Protein AF-A0A356ITE7-F1 (afdb_monomer)

Mean predicted aligned error: 7.3 Å

Radius of gyration: 15.27 Å; Cα contacts (8 Å, |Δi|>4): 133; chains: 1; bounding box: 42×32×43 Å

Structure (mmCIF, N/CA/C/O backbone):
data_AF-A0A356ITE7-F1
#
_entry.id   AF-A0A356ITE7-F1
#
loop_
_atom_site.group_PDB
_atom_site.id
_atom_site.type_symbol
_atom_site.label_atom_id
_atom_site.label_alt_id
_atom_site.label_comp_id
_atom_site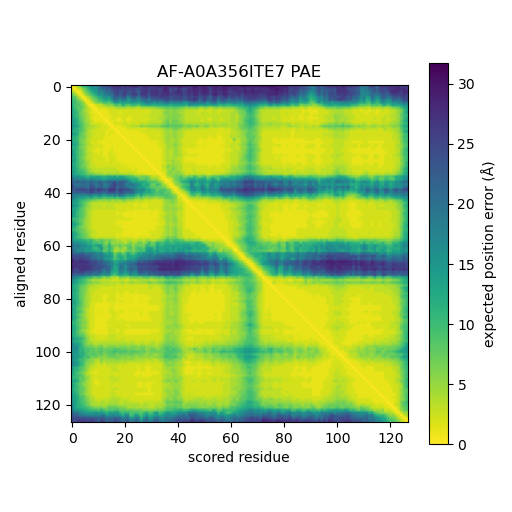.label_asym_id
_atom_site.label_entity_id
_atom_site.label_seq_id
_atom_site.pdbx_PDB_ins_code
_atom_site.Cartn_x
_atom_site.Cartn_y
_atom_site.Cartn_z
_atom_site.occupancy
_atom_site.B_iso_or_equiv
_atom_site.auth_seq_id
_atom_site.auth_comp_id
_atom_site.auth_asym_id
_atom_site.auth_atom_id
_atom_site.pdbx_PDB_model_num
ATOM 1 N N . MET A 1 1 ? -24.611 -12.471 -0.142 1.00 35.53 1 MET A N 1
ATOM 2 C CA . MET A 1 1 ? -23.926 -13.513 -0.938 1.00 35.53 1 MET A CA 1
ATOM 3 C C . MET A 1 1 ? -22.432 -13.234 -0.817 1.00 35.53 1 MET A C 1
ATOM 5 O O . MET A 1 1 ? -22.050 -12.105 -1.076 1.00 35.53 1 MET A O 1
ATOM 9 N N . PHE A 1 2 ? -21.635 -14.157 -0.264 1.00 49.12 2 PHE A N 1
ATOM 10 C CA . PHE A 1 2 ? -20.312 -13.840 0.318 1.00 49.12 2 PHE A CA 1
ATOM 11 C C . PHE A 1 2 ? -19.108 -14.239 -0.554 1.00 49.12 2 PHE A C 1
ATOM 13 O O . PHE A 1 2 ? -17.979 -13.994 -0.153 1.00 49.12 2 PHE A O 1
ATOM 20 N N . PHE A 1 3 ? -19.306 -14.791 -1.756 1.00 57.28 3 PHE A N 1
ATOM 21 C CA . PHE A 1 3 ? -18.210 -15.020 -2.701 1.00 57.28 3 PHE A CA 1
ATOM 22 C C . PHE A 1 3 ? -18.695 -15.027 -4.152 1.00 57.28 3 PHE A C 1
ATOM 24 O O . PHE A 1 3 ? -19.774 -15.554 -4.424 1.00 57.28 3 PHE A O 1
ATOM 31 N N . SER A 1 4 ? -17.794 -14.585 -5.042 1.00 49.22 4 SER A N 1
ATOM 32 C CA . SER A 1 4 ? -17.666 -14.943 -6.472 1.00 49.22 4 SER A CA 1
ATOM 33 C C . SER A 1 4 ? -18.046 -13.864 -7.496 1.00 49.22 4 SER A C 1
ATOM 35 O O . SER A 1 4 ? -18.929 -14.107 -8.299 1.00 49.22 4 SER A O 1
ATOM 37 N N . GLU A 1 5 ? -17.346 -12.720 -7.517 1.00 49.41 5 GLU A N 1
ATOM 38 C CA . GLU A 1 5 ? -17.108 -11.966 -8.774 1.00 49.41 5 GLU A CA 1
ATOM 39 C C . GLU A 1 5 ? -15.947 -10.947 -8.660 1.00 49.41 5 GLU A C 1
ATOM 41 O O . GLU A 1 5 ? -15.154 -10.814 -9.589 1.00 49.41 5 GLU A O 1
ATOM 46 N N . ASP A 1 6 ? -15.708 -10.348 -7.486 1.00 53.78 6 ASP A N 1
ATOM 47 C CA . ASP A 1 6 ? -14.794 -9.188 -7.358 1.00 53.78 6 ASP A CA 1
ATOM 48 C C . ASP A 1 6 ? -13.275 -9.458 -7.318 1.00 53.78 6 ASP A C 1
ATOM 50 O O . ASP A 1 6 ? -12.485 -8.530 -7.159 1.00 53.78 6 ASP A O 1
ATOM 54 N N . ARG A 1 7 ? -12.804 -10.708 -7.441 1.00 63.66 7 ARG A N 1
ATOM 55 C CA . ARG A 1 7 ? -11.365 -11.026 -7.250 1.00 63.66 7 ARG A CA 1
ATOM 56 C C . ARG A 1 7 ? -10.616 -11.465 -8.503 1.00 63.66 7 ARG A C 1
ATOM 58 O O . ARG A 1 7 ? -9.421 -11.736 -8.410 1.00 63.66 7 ARG A O 1
ATOM 65 N N . SER A 1 8 ? -11.260 -11.514 -9.671 1.00 75.06 8 SER A N 1
ATOM 66 C CA . SER A 1 8 ? -10.577 -11.905 -10.920 1.00 75.06 8 SER A CA 1
ATOM 67 C C . SER A 1 8 ? -9.427 -10.956 -11.286 1.00 75.06 8 SER A C 1
ATOM 69 O O . SER A 1 8 ? -8.483 -11.355 -11.960 1.00 75.06 8 SER A O 1
ATOM 71 N N . GLN A 1 9 ? -9.473 -9.721 -10.779 1.00 86.56 9 GLN A N 1
ATOM 72 C CA . GLN A 1 9 ? -8.482 -8.675 -11.019 1.00 86.56 9 GLN A CA 1
ATOM 73 C C . GLN A 1 9 ? -7.517 -8.458 -9.843 1.00 86.56 9 GLN A C 1
ATOM 75 O O . GLN A 1 9 ? -6.774 -7.484 -9.860 1.00 86.56 9 GLN A O 1
ATOM 80 N N . PHE A 1 10 ? -7.482 -9.340 -8.832 1.00 90.31 10 PHE A N 1
ATOM 81 C CA . PHE A 1 10 ? -6.627 -9.154 -7.647 1.00 90.31 10 PHE A CA 1
ATOM 82 C C . PHE A 1 10 ? -5.161 -8.873 -8.021 1.00 90.31 10 PHE A C 1
ATOM 84 O O . PHE A 1 10 ? -4.547 -7.954 -7.496 1.00 90.31 10 PHE A O 1
ATOM 91 N N . PHE A 1 11 ? -4.606 -9.597 -8.996 1.00 93.62 11 PHE A N 1
ATOM 92 C CA . PHE A 1 11 ? -3.212 -9.425 -9.424 1.00 93.62 11 PHE A CA 1
ATOM 93 C C . PHE A 1 11 ? -2.977 -8.271 -10.408 1.00 93.62 11 PHE A C 1
ATOM 95 O O . PHE A 1 11 ? -1.834 -8.033 -10.790 1.00 93.62 11 PHE A O 1
ATOM 102 N N . ARG A 1 12 ? -4.015 -7.522 -10.801 1.00 93.94 12 ARG A N 1
ATOM 103 C CA . ARG A 1 12 ? -3.915 -6.438 -11.791 1.00 93.94 12 ARG A CA 1
ATOM 104 C C . ARG A 1 12 ? -2.874 -5.357 -11.460 1.00 93.94 12 ARG A C 1
ATOM 106 O O . ARG A 1 12 ? -2.199 -4.925 -12.394 1.00 93.94 12 ARG A O 1
ATOM 113 N N . PRO A 1 13 ? -2.639 -4.947 -10.194 1.00 93.12 13 PRO A N 1
ATOM 114 C CA . PRO A 1 13 ? -1.541 -4.027 -9.879 1.00 93.12 13 PRO A CA 1
ATOM 115 C C . PRO A 1 13 ? -0.170 -4.538 -10.354 1.00 93.12 13 PRO A C 1
ATOM 117 O O . PRO A 1 13 ? 0.658 -3.766 -10.835 1.00 93.12 13 PRO A O 1
ATOM 120 N N . LEU A 1 14 ? 0.050 -5.854 -10.299 1.00 92.25 14 LEU A N 1
ATOM 121 C CA . LEU A 1 14 ? 1.333 -6.492 -10.598 1.00 92.25 14 LEU A CA 1
ATOM 122 C C . LEU A 1 14 ? 1.538 -6.817 -12.086 1.00 92.25 14 LEU A C 1
ATOM 124 O O . LEU A 1 14 ? 2.593 -7.324 -12.460 1.00 92.25 14 LEU A O 1
ATOM 128 N N . THR A 1 15 ? 0.570 -6.517 -12.956 1.00 90.44 15 THR A N 1
ATOM 129 C CA . THR A 1 15 ? 0.693 -6.762 -14.406 1.00 90.44 15 THR A CA 1
ATOM 130 C C . THR A 1 15 ? 1.193 -5.544 -15.188 1.00 90.44 15 THR A C 1
ATOM 132 O O . THR A 1 15 ? 1.295 -5.604 -16.411 1.00 90.44 15 THR A O 1
ATOM 135 N N . SER A 1 16 ? 1.464 -4.420 -14.518 1.00 88.00 16 SER A N 1
ATOM 136 C CA . SER A 1 16 ? 1.900 -3.169 -15.154 1.00 88.00 16 SER A CA 1
ATOM 137 C C . SER A 1 16 ? 3.429 -3.025 -15.204 1.00 88.00 16 SER A C 1
ATOM 139 O O . SER A 1 16 ? 4.162 -3.769 -14.554 1.00 88.00 16 SER A O 1
ATOM 141 N N . LYS A 1 17 ? 3.926 -2.003 -15.917 1.00 88.56 17 LYS A N 1
ATOM 142 C CA . LYS A 1 17 ? 5.354 -1.626 -15.890 1.00 88.56 17 LYS A CA 1
ATOM 143 C C . LYS A 1 17 ? 5.859 -1.188 -14.508 1.00 88.56 17 LYS A C 1
ATOM 145 O O . LYS A 1 17 ? 7.058 -1.199 -14.264 1.00 88.56 17 LYS A O 1
ATOM 150 N N . TYR A 1 18 ? 4.946 -0.848 -13.596 1.00 92.19 18 TYR A N 1
ATOM 151 C CA . TYR A 1 18 ? 5.248 -0.438 -12.224 1.00 92.19 18 TYR A CA 1
ATOM 152 C C . TYR A 1 18 ? 5.309 -1.623 -11.246 1.00 92.19 18 TYR A C 1
ATOM 154 O O . TYR A 1 18 ? 5.373 -1.409 -10.040 1.00 92.19 18 TYR A O 1
ATOM 162 N N . ARG A 1 19 ? 5.264 -2.874 -11.732 1.00 92.06 19 ARG A N 1
ATOM 163 C CA . ARG A 1 19 ? 5.161 -4.068 -10.876 1.00 92.06 19 ARG A CA 1
ATOM 164 C C . ARG A 1 19 ? 6.253 -4.164 -9.809 1.00 92.06 19 ARG A C 1
ATOM 166 O O . ARG A 1 19 ? 5.917 -4.446 -8.670 1.00 92.06 19 ARG A O 1
ATOM 173 N N . GLU A 1 20 ? 7.514 -3.879 -10.141 1.00 91.50 20 GLU A N 1
ATOM 174 C CA . GLU A 1 20 ? 8.629 -3.983 -9.182 1.00 91.50 20 GLU A CA 1
ATOM 175 C C . GLU A 1 20 ? 8.504 -2.925 -8.083 1.00 91.50 20 GLU A C 1
ATOM 177 O O . GLU A 1 20 ? 8.677 -3.217 -6.906 1.00 91.50 20 GLU A O 1
ATOM 182 N N . GLN A 1 21 ? 8.094 -1.710 -8.454 1.00 94.00 21 GLN A N 1
ATOM 183 C CA . GLN A 1 21 ? 7.821 -0.630 -7.507 1.00 94.00 21 GLN A CA 1
ATOM 184 C C . GLN A 1 21 ? 6.644 -0.972 -6.585 1.00 94.00 21 GLN A C 1
ATOM 186 O O . GLN A 1 21 ? 6.721 -0.764 -5.380 1.00 94.00 21 GLN A O 1
ATOM 191 N N . ILE A 1 22 ? 5.568 -1.549 -7.129 1.00 95.69 22 ILE A N 1
ATOM 192 C CA . ILE A 1 22 ? 4.415 -1.990 -6.332 1.00 95.69 22 ILE A CA 1
ATOM 193 C C . ILE A 1 22 ? 4.811 -3.132 -5.385 1.00 95.69 22 ILE A C 1
ATOM 195 O O . ILE A 1 22 ? 4.392 -3.130 -4.228 1.00 95.69 22 ILE A O 1
ATOM 199 N N . LEU A 1 23 ? 5.623 -4.088 -5.848 1.00 94.12 23 LEU A N 1
ATOM 200 C CA . LEU A 1 23 ? 6.144 -5.175 -5.018 1.00 94.12 23 LEU A CA 1
ATOM 201 C C . LEU A 1 23 ? 7.013 -4.648 -3.873 1.00 94.12 23 LEU A C 1
ATOM 203 O O . LEU A 1 23 ? 6.828 -5.082 -2.738 1.00 94.12 23 LEU A O 1
ATOM 207 N N . GLU A 1 24 ? 7.896 -3.687 -4.142 1.00 94.56 24 GLU A N 1
ATOM 208 C CA . GLU A 1 24 ? 8.742 -3.084 -3.111 1.00 94.56 24 GLU A CA 1
ATOM 209 C C . GLU A 1 24 ? 7.909 -2.303 -2.082 1.00 94.56 24 GLU A C 1
ATOM 211 O O . GLU A 1 24 ? 8.103 -2.466 -0.878 1.00 94.56 24 GLU A O 1
ATOM 216 N N . CYS A 1 25 ? 6.900 -1.540 -2.525 1.00 96.56 25 CYS A N 1
ATOM 217 C CA . CYS A 1 25 ? 5.943 -0.883 -1.629 1.00 96.56 25 CYS A CA 1
ATOM 218 C C . CYS A 1 25 ? 5.218 -1.890 -0.718 1.00 96.56 25 CYS A C 1
ATOM 220 O O . CYS A 1 25 ? 5.094 -1.662 0.487 1.00 96.56 25 CYS A O 1
ATOM 222 N N . LEU A 1 26 ? 4.747 -3.013 -1.274 1.00 95.94 26 LEU A N 1
ATOM 223 C CA . LEU A 1 26 ? 4.086 -4.074 -0.509 1.00 95.94 26 LEU A CA 1
ATOM 224 C C . LEU A 1 26 ? 5.040 -4.710 0.509 1.00 95.94 26 LEU A C 1
ATOM 226 O O . LEU A 1 26 ? 4.654 -4.893 1.665 1.00 95.94 26 LEU A O 1
ATOM 230 N N . ARG A 1 27 ? 6.275 -5.019 0.100 1.00 93.19 27 ARG A N 1
ATOM 231 C CA . ARG A 1 27 ? 7.304 -5.622 0.955 1.00 93.19 27 ARG A CA 1
ATOM 232 C C . ARG A 1 27 ? 7.653 -4.714 2.129 1.00 93.19 27 ARG A C 1
ATOM 234 O O . ARG A 1 27 ? 7.591 -5.161 3.274 1.00 93.19 27 ARG A O 1
ATOM 241 N N . LEU A 1 28 ? 7.964 -3.446 1.862 1.00 93.62 28 LEU A N 1
ATOM 242 C CA . LEU A 1 28 ? 8.351 -2.501 2.905 1.00 93.62 28 LEU A CA 1
ATOM 243 C C . LEU A 1 28 ? 7.190 -2.226 3.871 1.00 93.62 28 LEU A C 1
ATOM 245 O O . LEU A 1 28 ? 7.386 -2.210 5.084 1.00 93.62 28 LEU A O 1
ATOM 249 N N . LEU A 1 29 ? 5.959 -2.092 3.366 1.00 94.19 29 LEU A N 1
ATOM 250 C CA . LEU A 1 29 ? 4.774 -1.947 4.217 1.00 94.19 29 LEU A CA 1
ATOM 251 C C . LEU A 1 29 ? 4.537 -3.183 5.096 1.00 94.19 29 LEU A C 1
ATOM 253 O O . LEU A 1 29 ? 4.190 -3.049 6.269 1.00 94.19 29 LEU A O 1
ATOM 257 N N . TYR A 1 30 ? 4.735 -4.387 4.552 1.00 92.69 30 TYR A N 1
ATOM 258 C CA . TYR A 1 30 ? 4.642 -5.631 5.316 1.00 92.69 30 TYR A CA 1
ATOM 259 C C . TYR A 1 30 ? 5.704 -5.696 6.418 1.00 92.69 30 TYR A C 1
ATOM 261 O O . TYR A 1 30 ? 5.383 -6.030 7.557 1.00 92.69 30 TYR A O 1
ATOM 269 N N . GLU A 1 31 ? 6.947 -5.321 6.114 1.00 90.12 31 GLU A N 1
ATOM 270 C CA . GLU A 1 31 ? 8.026 -5.256 7.101 1.00 90.12 31 GLU A CA 1
ATOM 271 C C . GLU A 1 31 ? 7.703 -4.264 8.229 1.00 90.12 31 GLU A C 1
ATOM 273 O O . GLU A 1 31 ? 7.835 -4.605 9.407 1.00 90.12 31 GLU A O 1
ATOM 278 N N . ARG A 1 32 ? 7.208 -3.068 7.890 1.00 89.00 32 ARG A N 1
ATOM 279 C CA . ARG A 1 32 ? 6.821 -2.039 8.869 1.00 89.00 32 ARG A CA 1
ATOM 280 C C . ARG A 1 32 ? 5.683 -2.484 9.788 1.00 89.00 32 ARG A C 1
ATOM 282 O O . ARG A 1 32 ? 5.690 -2.121 10.957 1.00 89.00 32 ARG A O 1
ATOM 289 N N . LEU A 1 33 ? 4.731 -3.269 9.282 1.00 88.69 33 LEU A N 1
ATOM 290 C CA . LEU A 1 33 ? 3.561 -3.711 10.050 1.00 88.69 33 LEU A CA 1
ATOM 291 C C . LEU A 1 33 ? 3.766 -5.021 10.825 1.00 88.69 33 LEU A C 1
ATOM 293 O O . LEU A 1 33 ? 3.070 -5.240 11.816 1.00 88.69 33 LEU A O 1
ATOM 297 N N . TYR A 1 34 ? 4.657 -5.912 10.374 1.00 85.31 34 TYR A N 1
ATOM 298 C CA . TYR A 1 34 ? 4.728 -7.287 10.895 1.00 85.31 34 TYR A CA 1
ATOM 299 C C . TYR A 1 34 ? 6.135 -7.801 11.234 1.00 85.31 34 TYR A C 1
ATOM 301 O O . TYR A 1 34 ? 6.251 -8.927 11.719 1.00 85.31 34 TYR A O 1
ATOM 309 N N . SER A 1 35 ? 7.210 -7.044 10.989 1.00 75.62 35 SER A N 1
ATOM 310 C CA . SER A 1 35 ? 8.558 -7.479 11.387 1.00 75.62 35 SER A CA 1
ATOM 311 C C . SER A 1 35 ? 8.765 -7.421 12.905 1.00 75.62 35 SER A C 1
ATOM 313 O O . SER A 1 35 ? 8.021 -6.778 13.639 1.00 75.62 35 SER A O 1
ATOM 315 N N . ALA A 1 36 ? 9.839 -8.046 13.398 1.00 64.06 36 ALA A N 1
ATOM 316 C CA . ALA A 1 36 ? 10.20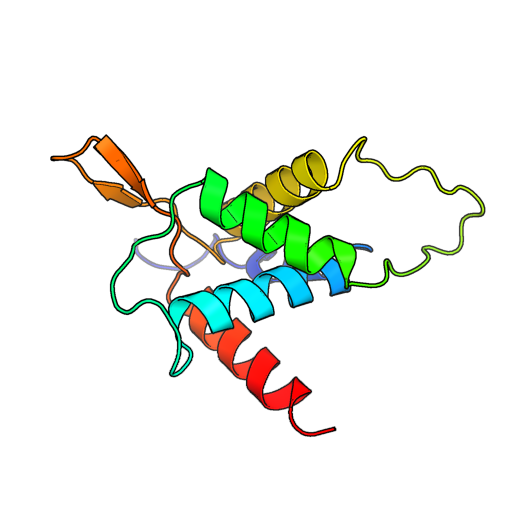6 -8.007 14.818 1.00 64.06 36 ALA A CA 1
ATOM 317 C C . ALA A 1 36 ? 10.481 -6.584 15.358 1.00 64.06 36 ALA A C 1
ATOM 319 O O . ALA A 1 36 ? 10.532 -6.399 16.573 1.00 64.06 36 ALA A O 1
ATOM 320 N N . ARG A 1 37 ? 10.668 -5.603 14.462 1.00 56.62 37 ARG A N 1
ATOM 321 C CA . ARG A 1 37 ? 10.830 -4.170 14.755 1.00 56.62 37 ARG A CA 1
ATOM 322 C C . ARG A 1 37 ? 9.609 -3.338 14.360 1.00 56.62 37 ARG A C 1
ATOM 324 O O . ARG A 1 37 ? 9.698 -2.118 14.417 1.00 56.62 37 ARG A O 1
ATOM 331 N N . ALA A 1 38 ? 8.520 -3.968 13.917 1.00 65.19 38 ALA A N 1
ATOM 332 C CA . ALA A 1 38 ? 7.275 -3.262 13.672 1.00 65.19 38 ALA A CA 1
ATOM 333 C C . ALA A 1 38 ? 6.874 -2.548 14.961 1.00 65.19 38 ALA A C 1
ATOM 335 O O . ALA A 1 38 ? 6.916 -3.152 16.037 1.00 65.19 38 ALA A O 1
ATOM 336 N N . ASP A 1 39 ? 6.520 -1.272 14.850 1.00 57.31 39 ASP A N 1
ATOM 337 C CA . ASP A 1 39 ? 5.948 -0.508 15.950 1.00 57.31 39 ASP A CA 1
ATOM 338 C C . ASP A 1 39 ? 4.622 -1.185 16.327 1.00 57.31 39 ASP A C 1
ATOM 340 O O . ASP A 1 39 ? 3.577 -0.966 15.711 1.00 57.31 39 ASP A O 1
ATOM 344 N N . TYR A 1 40 ? 4.701 -2.144 17.256 1.00 51.69 40 TYR A N 1
ATOM 345 C CA . TYR A 1 40 ? 3.618 -3.064 17.574 1.00 51.69 40 TYR A CA 1
ATOM 346 C C . TYR A 1 40 ? 2.353 -2.274 17.927 1.00 51.69 40 TYR A C 1
ATOM 348 O O . TYR A 1 40 ? 2.253 -1.689 19.003 1.00 51.69 40 TYR A O 1
ATOM 356 N N . GLY A 1 41 ? 1.365 -2.311 17.030 1.00 59.03 41 GLY A N 1
ATOM 357 C CA . GLY A 1 41 ? 0.016 -1.813 17.284 1.00 59.03 41 GLY A CA 1
ATOM 358 C C . GLY A 1 41 ? -0.320 -0.430 16.728 1.00 59.03 41 GLY A C 1
ATOM 359 O O . GLY A 1 41 ? -1.467 -0.016 16.896 1.00 59.03 41 GLY A O 1
ATOM 360 N N . GLU A 1 42 ? 0.590 0.271 16.039 1.00 68.56 42 GLU A N 1
ATOM 361 C CA . GLU A 1 42 ? 0.203 1.524 15.382 1.00 68.56 42 GLU A CA 1
ATOM 362 C C . GLU A 1 42 ? -0.490 1.240 14.044 1.00 68.56 42 GLU A C 1
ATOM 364 O O . GLU A 1 42 ? 0.055 0.626 13.124 1.00 68.56 42 GLU A O 1
ATOM 369 N N . SER A 1 43 ? -1.750 1.657 13.942 1.00 82.56 43 SER A N 1
ATOM 370 C CA . SER A 1 43 ? -2.488 1.567 12.690 1.00 82.56 43 SER A CA 1
ATOM 371 C C . SER A 1 43 ? -2.070 2.715 11.779 1.00 82.56 43 SER A C 1
ATOM 373 O O . SER A 1 43 ? -2.278 3.876 12.119 1.00 82.56 43 SER A O 1
ATOM 375 N N . LEU A 1 44 ? -1.510 2.393 10.613 1.00 90.81 44 LEU A N 1
ATOM 376 C CA . LEU A 1 44 ? -0.962 3.407 9.714 1.00 90.81 44 LEU A CA 1
ATOM 377 C C . LEU A 1 44 ? -2.064 4.238 9.056 1.00 90.81 44 LEU A C 1
ATOM 379 O O . LEU A 1 44 ? -2.959 3.708 8.384 1.00 90.81 44 LEU A O 1
ATOM 383 N N . GLN A 1 45 ? -1.959 5.552 9.225 1.00 94.00 45 GLN A N 1
ATOM 384 C CA . GLN A 1 45 ? -2.759 6.540 8.518 1.00 94.00 45 GLN A CA 1
ATOM 385 C C . GLN A 1 45 ? -2.258 6.724 7.087 1.00 94.00 45 GLN A C 1
ATOM 387 O O . GLN A 1 45 ? -1.172 6.282 6.712 1.00 94.00 45 GLN A O 1
ATOM 392 N N . ARG A 1 46 ? -3.056 7.426 6.275 1.00 95.88 46 ARG A N 1
ATOM 393 C CA . ARG A 1 46 ? -2.761 7.609 4.852 1.00 95.88 46 ARG A CA 1
ATOM 394 C C . ARG A 1 46 ? -1.361 8.174 4.628 1.00 95.88 46 ARG A C 1
ATOM 396 O O . ARG A 1 46 ? -0.625 7.612 3.831 1.00 95.88 46 ARG A O 1
ATOM 403 N N . ASP A 1 47 ? -1.007 9.263 5.307 1.00 95.81 47 ASP A N 1
ATOM 404 C CA . ASP A 1 47 ? 0.276 9.933 5.078 1.00 95.81 47 ASP A CA 1
ATOM 405 C C . ASP A 1 47 ? 1.468 9.053 5.456 1.00 95.81 47 ASP A C 1
ATOM 407 O O . ASP A 1 47 ? 2.404 8.971 4.669 1.00 95.81 47 ASP A O 1
ATOM 411 N N . GLN A 1 48 ? 1.378 8.290 6.549 1.00 95.00 48 GLN A N 1
ATOM 412 C CA . GLN A 1 48 ? 2.413 7.322 6.927 1.00 95.00 48 GLN A CA 1
ATOM 413 C C . GLN A 1 48 ? 2.590 6.230 5.855 1.00 95.00 48 GLN A C 1
ATOM 415 O O . GLN A 1 48 ? 3.712 5.864 5.518 1.00 95.00 48 GLN A O 1
ATOM 420 N N . VAL A 1 49 ? 1.497 5.727 5.265 1.00 96.44 49 VAL A N 1
ATOM 421 C CA . VAL A 1 49 ? 1.587 4.757 4.155 1.00 96.44 49 VAL A CA 1
ATOM 422 C C . VAL A 1 49 ? 2.216 5.382 2.912 1.00 96.44 49 VAL A C 1
ATOM 424 O O . VAL A 1 49 ? 3.016 4.733 2.242 1.00 96.44 49 VAL A O 1
ATOM 427 N N . ILE A 1 50 ? 1.882 6.637 2.601 1.00 97.94 50 ILE A N 1
ATOM 428 C CA . ILE A 1 50 ? 2.495 7.347 1.476 1.00 97.94 50 ILE A CA 1
ATOM 429 C C . ILE A 1 50 ? 3.993 7.533 1.698 1.00 97.94 50 ILE A C 1
ATOM 431 O O . ILE A 1 50 ? 4.751 7.237 0.785 1.00 97.94 50 ILE A O 1
ATOM 435 N N . GLU A 1 51 ? 4.424 7.938 2.890 1.00 96.12 51 GLU A N 1
ATOM 436 C CA . GLU A 1 51 ? 5.845 8.095 3.222 1.00 96.12 51 GLU A CA 1
ATOM 437 C C . GLU A 1 51 ? 6.618 6.777 3.074 1.00 96.12 51 GLU A C 1
ATOM 439 O O . GLU A 1 51 ? 7.698 6.753 2.484 1.00 96.12 51 GLU A O 1
ATOM 444 N N . ILE A 1 52 ? 6.038 5.659 3.525 1.00 95.44 52 ILE A N 1
ATOM 445 C CA . ILE A 1 52 ? 6.615 4.321 3.322 1.00 95.44 52 ILE A CA 1
ATOM 446 C C . ILE A 1 52 ? 6.733 4.002 1.827 1.00 95.44 52 ILE A C 1
ATOM 448 O O . ILE A 1 52 ? 7.733 3.447 1.376 1.00 95.44 52 ILE A O 1
ATOM 452 N N . PHE A 1 53 ? 5.719 4.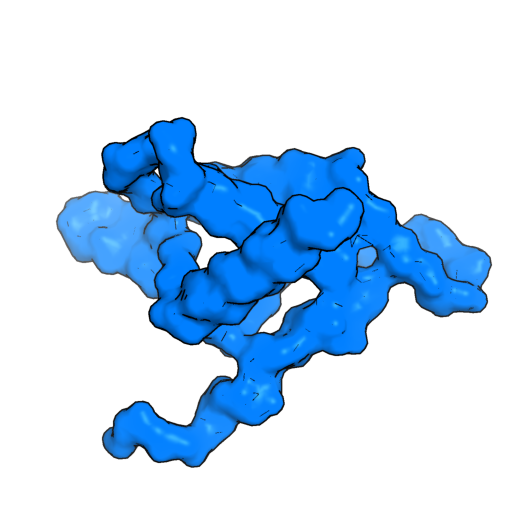336 1.032 1.00 97.06 53 PHE A N 1
ATOM 453 C CA . PHE A 1 53 ? 5.759 4.089 -0.406 1.00 97.06 53 PHE A CA 1
ATOM 454 C C . PHE A 1 53 ? 6.760 4.996 -1.123 1.00 97.06 53 PHE A C 1
ATOM 456 O O . PHE A 1 53 ? 7.434 4.515 -2.025 1.00 97.06 53 PHE A O 1
ATOM 463 N N . GLU A 1 54 ? 6.920 6.254 -0.714 1.00 96.56 54 GLU A N 1
ATOM 464 C CA . GLU A 1 54 ? 7.984 7.136 -1.211 1.00 96.56 54 GLU A CA 1
ATOM 465 C C . GLU A 1 54 ? 9.374 6.551 -0.894 1.00 96.56 54 GLU A C 1
ATOM 467 O O . GLU A 1 54 ? 10.217 6.463 -1.785 1.00 96.56 54 GLU A O 1
ATOM 472 N N . GLU A 1 55 ? 9.590 6.032 0.324 1.00 95.25 55 GLU A N 1
ATOM 473 C CA . GLU A 1 55 ? 10.838 5.348 0.710 1.00 95.25 55 GLU A CA 1
ATOM 474 C C . GLU A 1 55 ? 11.138 4.134 -0.188 1.00 95.25 55 GLU A C 1
ATOM 476 O O . GLU A 1 55 ? 12.281 3.937 -0.610 1.00 95.25 55 GLU A O 1
ATOM 481 N N . ALA A 1 56 ? 10.119 3.327 -0.495 1.00 94.44 56 ALA A N 1
ATOM 482 C CA . ALA A 1 56 ? 10.244 2.184 -1.398 1.00 94.44 56 ALA A CA 1
ATOM 483 C C . ALA A 1 56 ? 10.548 2.621 -2.842 1.00 94.44 56 ALA A C 1
ATOM 485 O O . ALA A 1 56 ? 11.424 2.051 -3.494 1.00 94.44 56 ALA A O 1
ATOM 486 N N . LEU A 1 57 ? 9.857 3.650 -3.340 1.00 93.81 57 LEU A N 1
ATOM 487 C CA . LEU A 1 57 ? 10.025 4.161 -4.703 1.00 93.81 57 LEU A CA 1
ATOM 488 C C . LEU A 1 57 ? 11.428 4.722 -4.946 1.00 93.81 57 LEU A C 1
ATOM 490 O O . LEU A 1 57 ? 12.000 4.441 -5.997 1.00 93.81 57 LEU A O 1
ATOM 494 N N . ALA A 1 58 ? 12.016 5.390 -3.952 1.00 91.44 58 ALA A N 1
ATOM 495 C CA . ALA A 1 58 ? 13.382 5.904 -4.027 1.00 91.44 58 ALA A CA 1
ATOM 496 C C . ALA A 1 58 ? 14.453 4.797 -4.164 1.00 91.44 58 ALA A C 1
ATOM 498 O O . ALA A 1 58 ? 15.598 5.074 -4.524 1.00 91.44 58 ALA A O 1
ATOM 499 N N . ARG A 1 59 ? 14.105 3.538 -3.856 1.00 86.00 59 ARG A N 1
ATOM 500 C CA . ARG A 1 59 ? 15.008 2.370 -3.896 1.00 86.00 59 ARG A CA 1
ATOM 501 C C . ARG A 1 59 ? 14.721 1.423 -5.060 1.00 86.00 59 ARG A C 1
ATOM 503 O O . ARG A 1 59 ? 15.594 0.638 -5.427 1.00 86.00 59 ARG A O 1
ATOM 510 N N . ALA A 1 60 ? 13.514 1.471 -5.620 1.00 82.31 60 ALA A N 1
ATOM 511 C CA . ALA A 1 60 ? 13.041 0.496 -6.590 1.00 82.31 60 ALA A CA 1
ATOM 512 C C . ALA A 1 60 ? 13.338 0.924 -8.041 1.00 82.31 60 ALA A C 1
ATOM 514 O O . ALA A 1 60 ? 12.857 1.970 -8.487 1.00 82.31 60 ALA A O 1
ATOM 515 N N . PRO A 1 61 ? 14.059 0.106 -8.831 1.00 69.81 61 PRO A N 1
ATOM 516 C CA . PRO A 1 61 ? 14.257 0.387 -10.246 1.00 69.81 61 PRO A CA 1
ATOM 517 C C . PRO A 1 61 ? 12.924 0.292 -11.004 1.00 69.81 61 PRO A C 1
ATOM 519 O O . PRO A 1 61 ? 12.192 -0.694 -10.889 1.00 69.81 61 PRO A O 1
ATOM 522 N N . GLN A 1 62 ? 12.605 1.302 -11.818 1.00 72.12 62 GLN A N 1
ATOM 523 C CA . GLN A 1 62 ? 11.489 1.204 -12.758 1.00 72.12 62 GLN A CA 1
ATOM 524 C C . GLN A 1 62 ? 11.908 0.315 -13.934 1.00 72.12 62 GLN A C 1
ATOM 526 O O . GLN A 1 62 ? 12.951 0.544 -14.546 1.00 72.12 62 GLN A O 1
ATOM 531 N N . LEU A 1 63 ? 11.088 -0.682 -14.280 1.00 69.50 63 LEU A N 1
ATOM 532 C CA . LEU A 1 63 ? 11.334 -1.467 -15.486 1.00 69.50 63 LEU A CA 1
ATOM 533 C C . LEU A 1 63 ? 11.152 -0.582 -16.717 1.00 69.50 63 LEU A C 1
ATOM 535 O O . LEU A 1 63 ? 10.087 0.013 -16.923 1.00 69.50 63 LEU A O 1
ATOM 539 N N . ASP A 1 64 ? 12.199 -0.513 -17.534 1.00 60.75 64 ASP A N 1
ATOM 540 C CA . ASP A 1 64 ? 12.143 0.209 -18.792 1.00 60.75 64 ASP A CA 1
ATOM 541 C C . ASP A 1 64 ? 11.163 -0.498 -19.733 1.00 60.75 64 ASP A C 1
ATOM 543 O O . ASP A 1 64 ? 11.259 -1.698 -19.996 1.00 60.75 64 ASP A O 1
ATOM 547 N N . SER A 1 65 ? 10.173 0.249 -20.210 1.00 54.56 65 SER A N 1
ATOM 548 C CA . SER A 1 65 ? 9.176 -0.249 -21.157 1.00 54.56 65 SER A CA 1
ATOM 549 C C . SER A 1 65 ? 9.614 0.034 -22.590 1.00 54.56 65 SER A C 1
ATOM 551 O O . SER A 1 65 ? 8.779 0.387 -23.406 1.00 54.56 65 SER A O 1
ATOM 553 N N . GLY A 1 66 ? 10.912 -0.078 -22.888 1.00 52.97 66 GLY A N 1
ATOM 554 C CA . GLY A 1 66 ? 11.462 -0.055 -24.246 1.00 52.97 66 GLY A CA 1
ATOM 555 C C . GLY A 1 66 ? 11.142 1.186 -25.084 1.00 52.97 66 GLY A C 1
ATOM 556 O O . GLY A 1 66 ? 11.295 1.126 -26.301 1.00 52.97 66 GLY A O 1
ATOM 557 N N . ASP A 1 67 ? 10.700 2.282 -24.468 1.00 51.25 67 ASP A N 1
ATOM 558 C CA . ASP A 1 67 ? 10.382 3.524 -25.161 1.00 51.25 67 ASP A CA 1
ATOM 559 C C . ASP A 1 67 ? 11.292 4.617 -24.613 1.00 51.25 67 ASP A C 1
ATOM 561 O O . ASP A 1 67 ? 11.289 4.916 -23.416 1.00 51.25 67 ASP A O 1
ATOM 565 N N . TYR A 1 68 ? 12.125 5.162 -25.497 1.00 43.84 68 TYR A N 1
ATOM 566 C CA . TYR A 1 68 ? 13.096 6.210 -25.212 1.00 43.84 68 TYR A CA 1
ATOM 567 C C . TYR A 1 68 ? 12.359 7.516 -24.893 1.00 43.84 68 TYR A C 1
ATOM 569 O O . TYR A 1 68 ? 12.262 8.424 -25.712 1.00 43.84 68 TYR A O 1
ATOM 577 N N . GLY A 1 69 ? 11.819 7.597 -23.685 1.00 46.59 69 GLY A N 1
ATOM 578 C CA . GLY A 1 69 ? 11.068 8.732 -23.187 1.00 46.59 69 GLY A CA 1
ATOM 579 C C . GLY A 1 69 ? 10.886 8.573 -21.691 1.00 46.59 69 GLY A C 1
ATOM 580 O O . GLY A 1 69 ? 9.982 7.880 -21.233 1.00 46.59 69 GLY A O 1
ATOM 581 N N . ASN A 1 70 ? 11.753 9.226 -20.919 1.00 50.34 70 ASN A N 1
ATOM 582 C CA . ASN A 1 70 ? 11.676 9.338 -19.462 1.00 50.34 70 ASN A CA 1
ATOM 58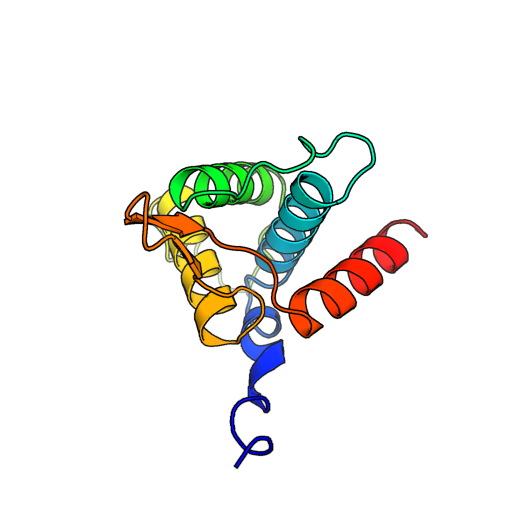3 C C . ASN A 1 70 ? 10.476 10.204 -19.010 1.00 50.34 70 ASN A C 1
ATOM 585 O O . ASN A 1 70 ? 10.600 11.023 -18.105 1.00 50.34 70 ASN A O 1
ATOM 589 N N . ASP A 1 71 ? 9.317 10.060 -19.655 1.00 52.16 71 ASP A N 1
ATOM 590 C CA . ASP A 1 71 ? 8.060 10.630 -19.191 1.00 52.16 71 ASP A CA 1
ATOM 591 C C . ASP A 1 71 ? 7.487 9.682 -18.140 1.00 52.16 71 ASP A C 1
ATOM 593 O O . ASP A 1 71 ? 6.642 8.807 -18.381 1.00 52.16 71 ASP A O 1
ATOM 597 N N . THR A 1 72 ? 7.989 9.833 -16.919 1.00 65.00 72 THR A N 1
ATOM 598 C CA . THR A 1 72 ? 7.291 9.320 -15.751 1.00 65.00 72 THR A CA 1
ATOM 599 C C . THR A 1 72 ? 5.913 9.978 -15.726 1.00 65.00 72 THR A C 1
ATOM 601 O O . THR A 1 72 ? 5.786 11.186 -15.564 1.00 65.00 72 THR A O 1
ATOM 604 N N . ARG A 1 73 ? 4.854 9.171 -15.894 1.00 83.25 73 ARG A N 1
ATOM 605 C CA . ARG A 1 73 ? 3.433 9.571 -15.778 1.00 83.25 73 ARG A CA 1
ATOM 606 C C . ARG A 1 73 ? 3.151 10.480 -14.569 1.00 83.25 73 ARG A C 1
ATOM 608 O O . ARG A 1 73 ? 2.177 11.227 -14.591 1.00 83.25 73 ARG A O 1
ATOM 615 N N . PHE A 1 74 ? 3.958 10.357 -13.520 1.00 89.81 74 PHE A N 1
ATOM 616 C CA . PHE A 1 74 ? 3.834 11.052 -12.250 1.00 89.81 74 PHE A CA 1
ATOM 617 C C . PHE A 1 74 ? 4.859 12.182 -12.145 1.00 89.81 74 PHE A C 1
ATOM 619 O O . PHE A 1 74 ? 6.005 12.039 -12.568 1.00 89.81 74 PHE A O 1
ATOM 626 N N . LYS A 1 75 ? 4.443 13.292 -11.535 1.00 89.88 75 LYS A N 1
ATOM 627 C CA . LYS A 1 75 ? 5.265 14.487 -11.304 1.00 89.88 75 LYS A CA 1
ATOM 628 C C . LYS A 1 75 ? 6.119 14.383 -10.040 1.00 89.88 75 LYS A C 1
ATOM 630 O O . LYS A 1 75 ? 7.017 15.198 -9.851 1.00 89.88 75 LYS A O 1
ATOM 635 N N . SER A 1 76 ? 5.817 13.427 -9.161 1.00 91.75 76 SER A N 1
ATOM 636 C CA . SER A 1 76 ? 6.575 13.144 -7.940 1.00 91.75 76 SER A CA 1
ATOM 637 C C . SER A 1 76 ? 6.358 11.712 -7.447 1.00 91.75 76 SER A C 1
ATOM 639 O O . SER A 1 76 ? 5.352 11.073 -7.774 1.00 91.75 76 SER A O 1
ATOM 641 N N . GLU A 1 77 ? 7.270 11.235 -6.597 1.00 92.81 77 GLU A N 1
ATOM 642 C CA . GLU A 1 77 ? 7.128 9.959 -5.882 1.00 92.81 77 GLU A CA 1
ATOM 643 C C . GLU A 1 77 ? 5.867 9.952 -5.014 1.00 92.81 77 GLU A C 1
ATOM 645 O O . GLU A 1 77 ? 5.132 8.972 -5.032 1.00 92.81 77 GLU A O 1
ATOM 650 N N 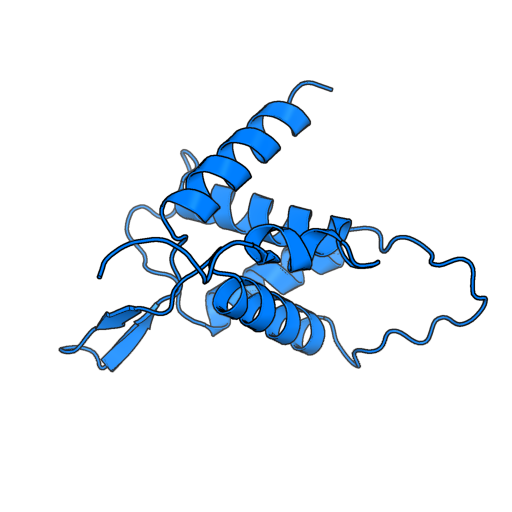. ARG A 1 78 ? 5.522 11.070 -4.360 1.00 95.88 78 ARG A N 1
ATOM 651 C CA . ARG A 1 78 ? 4.266 11.219 -3.606 1.00 95.88 78 ARG A CA 1
ATOM 652 C C . ARG A 1 78 ? 3.011 10.959 -4.434 1.00 95.88 78 ARG A C 1
ATOM 654 O O . ARG A 1 78 ? 2.047 10.349 -3.954 1.00 95.88 78 ARG A O 1
ATOM 661 N N . GLU A 1 79 ? 2.991 11.468 -5.666 1.00 96.50 79 GLU A N 1
ATOM 662 C CA . GLU A 1 79 ? 1.879 11.260 -6.595 1.00 96.50 79 GLU A CA 1
ATOM 663 C C . GLU A 1 79 ? 1.793 9.783 -6.987 1.00 96.50 79 GLU A C 1
ATOM 665 O O . GLU A 1 79 ? 0.713 9.187 -6.930 1.00 96.50 79 GLU A O 1
ATOM 670 N N . GLN A 1 80 ? 2.936 9.172 -7.303 1.00 96.12 80 GLN A N 1
ATOM 671 C CA . GLN A 1 80 ? 3.015 7.753 -7.623 1.00 96.12 80 GLN A CA 1
ATOM 672 C C . GLN A 1 80 ? 2.612 6.869 -6.435 1.00 96.12 80 GLN A C 1
ATOM 674 O O . GLN A 1 80 ? 1.782 5.979 -6.601 1.00 96.12 80 GLN A O 1
ATOM 679 N N . ALA A 1 81 ? 3.115 7.136 -5.233 1.00 97.31 81 ALA A N 1
ATOM 680 C CA . ALA A 1 81 ? 2.749 6.457 -3.994 1.00 97.31 81 ALA A CA 1
ATOM 681 C C . ALA A 1 81 ? 1.238 6.540 -3.735 1.00 97.31 81 ALA A C 1
ATOM 683 O O . ALA A 1 81 ? 0.591 5.542 -3.416 1.00 97.31 81 ALA A O 1
ATOM 684 N N . SER A 1 82 ? 0.641 7.717 -3.950 1.00 98.06 82 SER A N 1
ATOM 685 C CA . SER A 1 82 ? -0.810 7.898 -3.838 1.00 98.06 82 SER A CA 1
ATOM 686 C C . SER A 1 82 ? -1.580 7.078 -4.869 1.00 98.06 82 SER A C 1
ATOM 688 O O . SER A 1 82 ? -2.620 6.505 -4.537 1.00 98.06 82 SER A O 1
ATOM 690 N N . TRP A 1 8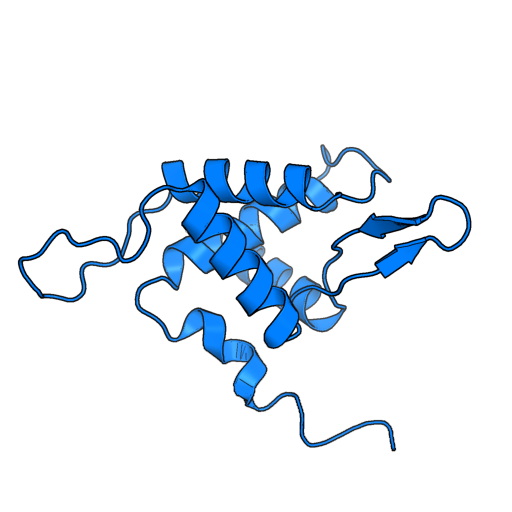3 ? -1.077 6.994 -6.100 1.00 97.56 83 TRP A N 1
ATOM 691 C CA . TRP A 1 83 ? -1.652 6.141 -7.134 1.00 97.56 83 TRP A CA 1
ATOM 692 C C . TRP A 1 83 ? -1.537 4.652 -6.773 1.00 97.56 83 TRP A C 1
ATOM 694 O O . TRP A 1 83 ? -2.539 3.943 -6.863 1.00 97.56 83 TRP A O 1
ATOM 704 N N . ILE A 1 84 ? -0.376 4.195 -6.288 1.00 97.62 84 ILE A N 1
ATOM 705 C CA . ILE A 1 84 ? -0.156 2.811 -5.840 1.00 97.62 84 ILE A CA 1
ATOM 706 C C . ILE A 1 84 ? -1.126 2.454 -4.711 1.00 97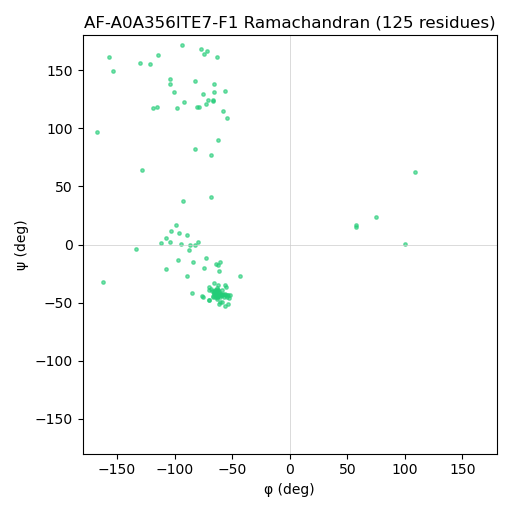.62 84 ILE A C 1
ATOM 708 O O . ILE A 1 84 ? -1.821 1.446 -4.814 1.00 97.62 84 ILE A O 1
ATOM 712 N N . LEU A 1 85 ? -1.246 3.291 -3.673 1.00 98.31 85 LEU A N 1
ATOM 713 C CA . LEU A 1 85 ? -2.188 3.061 -2.572 1.00 98.31 85 LEU A CA 1
ATOM 714 C C . LEU A 1 85 ? -3.622 2.876 -3.081 1.00 98.31 85 LEU A C 1
ATOM 716 O O . LEU A 1 85 ? -4.306 1.938 -2.677 1.00 98.31 85 LEU A O 1
ATOM 720 N N . ASN A 1 86 ? -4.063 3.729 -4.006 1.00 97.69 86 ASN A N 1
ATOM 721 C CA . ASN A 1 86 ? -5.400 3.616 -4.582 1.00 97.69 86 ASN A CA 1
ATOM 722 C C . ASN A 1 86 ? -5.579 2.311 -5.371 1.00 97.69 86 ASN A C 1
ATOM 724 O O . ASN A 1 86 ? -6.615 1.673 -5.224 1.00 97.69 86 ASN A O 1
ATOM 728 N N . GLN A 1 87 ? -4.583 1.876 -6.152 1.00 96.75 87 GLN A N 1
ATOM 729 C CA . GLN A 1 87 ? -4.633 0.581 -6.845 1.00 96.75 87 GLN A CA 1
ATOM 730 C C . GLN A 1 87 ? -4.707 -0.590 -5.857 1.00 96.75 87 GLN A C 1
ATOM 732 O O . GLN A 1 87 ? -5.502 -1.508 -6.035 1.00 96.75 87 GLN A O 1
ATOM 737 N N . LEU A 1 88 ? -3.910 -0.564 -4.790 1.00 97.25 88 LEU A N 1
ATOM 738 C CA . LEU A 1 88 ? -3.913 -1.627 -3.788 1.00 97.25 88 LEU A CA 1
ATOM 739 C C . LEU A 1 88 ? -5.244 -1.710 -3.025 1.00 97.25 88 LEU A C 1
ATOM 741 O O . LEU A 1 88 ? -5.672 -2.811 -2.681 1.00 97.25 88 LEU A O 1
ATOM 745 N N . LEU A 1 89 ? -5.915 -0.578 -2.797 1.00 96.25 89 LEU A N 1
ATOM 746 C CA . LEU A 1 89 ? -7.271 -0.539 -2.242 1.00 96.25 89 LEU A CA 1
ATOM 747 C C . LEU A 1 89 ? -8.313 -1.049 -3.245 1.00 96.25 89 LEU A C 1
ATOM 749 O O . LEU A 1 89 ? -9.138 -1.889 -2.898 1.00 96.25 89 LEU A O 1
ATOM 753 N N . GLU A 1 90 ? -8.254 -0.572 -4.489 1.00 95.38 90 GLU A N 1
ATOM 754 C CA . GLU A 1 90 ? -9.181 -0.940 -5.568 1.00 95.38 90 GLU A CA 1
ATOM 755 C C . GLU A 1 90 ? -9.176 -2.452 -5.832 1.00 95.38 90 GLU A C 1
ATOM 757 O O . GLU A 1 90 ? -10.233 -3.061 -5.971 1.00 95.38 90 GLU A O 1
ATOM 762 N N . TYR A 1 91 ? -7.992 -3.071 -5.845 1.00 95.06 91 TYR A N 1
ATOM 763 C CA . TYR A 1 91 ? -7.823 -4.498 -6.139 1.00 95.06 91 TYR A CA 1
ATOM 764 C C . TYR A 1 91 ? -7.741 -5.389 -4.889 1.00 95.06 91 TYR A C 1
ATOM 766 O O . TYR A 1 91 ? -7.446 -6.579 -4.995 1.00 95.06 91 TYR A O 1
ATOM 774 N N . GLY A 1 92 ? -8.035 -4.842 -3.704 1.00 94.25 92 GLY A N 1
ATOM 775 C CA . GLY A 1 92 ? -8.239 -5.618 -2.477 1.00 94.25 92 GLY A CA 1
ATOM 776 C C . GLY A 1 92 ? -6.971 -6.175 -1.824 1.00 94.25 92 GLY A C 1
ATOM 777 O O . GLY A 1 92 ? -7.045 -7.158 -1.081 1.00 94.25 92 GLY A O 1
ATOM 778 N N . TRP A 1 93 ? -5.810 -5.569 -2.075 1.00 96.25 93 TRP A N 1
ATOM 779 C CA . TRP A 1 93 ? -4.571 -5.848 -1.337 1.00 96.25 93 TRP A CA 1
ATOM 780 C C . TRP A 1 93 ? -4.592 -5.200 0.045 1.00 96.25 93 TRP A C 1
ATOM 782 O O . TRP A 1 93 ? -4.248 -5.838 1.043 1.00 96.25 93 TRP A O 1
ATOM 792 N N . LEU A 1 94 ? -5.042 -3.949 0.092 1.00 96.69 94 LEU A N 1
ATOM 793 C CA . LEU A 1 94 ? -5.271 -3.177 1.307 1.00 96.69 94 LEU A CA 1
ATOM 794 C C . LEU A 1 94 ? -6.766 -2.898 1.458 1.00 96.69 94 LEU A C 1
ATOM 796 O O . LEU A 1 94 ? -7.533 -2.997 0.501 1.00 96.69 94 LEU A O 1
ATOM 800 N N . GLU A 1 95 ? -7.176 -2.519 2.658 1.00 95.81 95 GLU A N 1
ATOM 801 C CA . GLU A 1 95 ? -8.511 -1.992 2.922 1.00 95.81 95 GLU A CA 1
ATOM 802 C C . GLU A 1 95 ? -8.418 -0.689 3.710 1.00 95.81 95 GLU A C 1
ATOM 804 O O . GLU A 1 95 ? -7.433 -0.437 4.397 1.00 95.81 95 GLU A O 1
ATOM 809 N N . LYS A 1 96 ? -9.448 0.151 3.604 1.00 96.25 96 LYS A N 1
ATOM 810 C CA . LYS A 1 96 ? -9.584 1.351 4.428 1.00 96.25 96 LYS A CA 1
ATOM 811 C C . LYS A 1 96 ? -10.513 1.034 5.591 1.00 96.25 96 LYS A C 1
ATOM 813 O O . LYS A 1 96 ? -11.695 0.775 5.375 1.00 96.25 96 LYS A O 1
ATOM 818 N N . GLN A 1 97 ? -10.000 1.113 6.810 1.00 94.62 97 GLN A N 1
ATOM 819 C CA . GLN A 1 97 ? -10.795 1.010 8.028 1.00 94.62 97 GLN A CA 1
ATOM 820 C C . GLN A 1 97 ? -10.976 2.407 8.620 1.00 94.62 97 GLN A C 1
ATOM 822 O O . GLN A 1 97 ? -10.050 3.212 8.607 1.00 94.62 97 GLN A O 1
ATOM 827 N N . VAL A 1 98 ? -12.181 2.725 9.088 1.00 94.25 98 VAL A N 1
ATOM 828 C CA . VAL A 1 98 ? -12.474 4.006 9.742 1.00 94.25 98 VAL A CA 1
ATOM 829 C C . VAL A 1 98 ? -12.846 3.718 11.183 1.00 94.25 98 VAL A C 1
ATOM 831 O O . VAL A 1 98 ? -13.832 3.027 11.442 1.00 94.25 98 VAL A O 1
ATOM 834 N N . ASP A 1 99 ? -12.061 4.253 12.108 1.00 89.56 99 ASP A N 1
ATOM 835 C CA . ASP A 1 99 ? -12.398 4.234 13.523 1.00 89.56 99 ASP A CA 1
ATOM 836 C C . ASP A 1 99 ? -13.543 5.228 13.766 1.00 89.56 99 ASP A C 1
ATOM 838 O O . ASP A 1 99 ? -13.431 6.414 13.460 1.00 89.56 99 ASP A O 1
ATOM 842 N N . GLN A 1 100 ? -14.678 4.751 14.278 1.00 89.38 100 GLN A N 1
ATOM 843 C CA . GLN A 1 100 ? -15.860 5.597 14.482 1.00 89.38 100 GLN A CA 1
ATOM 844 C C . GLN A 1 100 ? -15.728 6.542 15.685 1.00 89.38 100 GLN A C 1
ATOM 846 O O . GLN A 1 100 ? -16.449 7.536 15.748 1.00 89.38 100 GLN A O 1
ATOM 851 N N . ALA A 1 101 ? -14.834 6.247 16.631 1.00 89.94 101 ALA A N 1
ATOM 852 C CA . ALA A 1 101 ? -14.602 7.065 17.814 1.00 89.94 101 ALA A CA 1
ATOM 853 C C . ALA A 1 101 ? -13.604 8.197 17.532 1.00 89.94 101 ALA A C 1
ATOM 855 O O . ALA A 1 101 ? -13.821 9.325 17.968 1.00 89.94 101 ALA A O 1
ATOM 856 N N . THR A 1 102 ? -12.529 7.918 16.791 1.00 89.00 102 THR A N 1
ATOM 857 C CA . THR A 1 102 ? -11.489 8.911 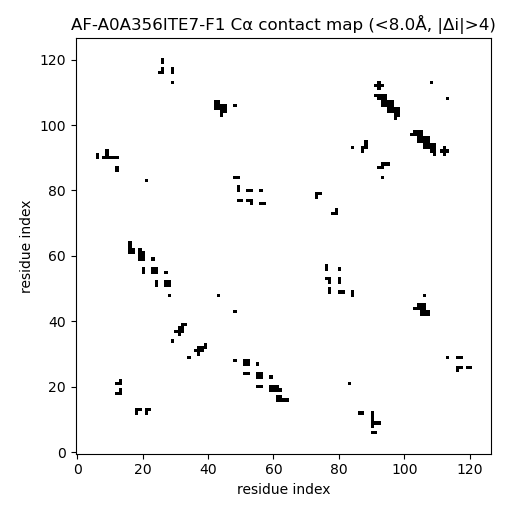16.463 1.00 89.00 102 THR A CA 1
ATOM 858 C C . THR A 1 102 ? -11.677 9.558 15.090 1.00 89.00 102 THR A C 1
ATOM 860 O O . THR A 1 102 ? -11.030 10.562 14.797 1.00 89.00 102 THR A O 1
ATOM 863 N N . LEU A 1 103 ? -12.552 8.999 14.243 1.00 90.19 103 LEU A N 1
ATOM 864 C CA . LEU A 1 103 ? -12.741 9.357 12.828 1.00 90.19 103 LEU A CA 1
ATOM 865 C C . LEU A 1 103 ? -11.466 9.225 11.981 1.00 90.19 103 LEU A C 1
ATOM 867 O O . LEU A 1 103 ? -11.399 9.728 10.856 1.00 90.19 103 LEU A O 1
ATOM 871 N N . GLN A 1 104 ? -10.453 8.527 12.494 1.00 90.81 104 GLN A N 1
ATOM 872 C CA . GLN A 1 104 ? -9.212 8.287 11.777 1.00 90.81 104 GLN A CA 1
ATOM 873 C C . GLN A 1 104 ? -9.371 7.113 10.815 1.00 90.81 104 GLN A C 1
ATOM 875 O O . GLN A 1 104 ? -10.030 6.114 11.104 1.00 90.81 104 GLN A O 1
ATOM 880 N N . SER A 1 105 ? -8.767 7.255 9.636 1.00 95.06 105 SER A N 1
ATOM 881 C CA . SER A 1 105 ? -8.718 6.194 8.635 1.00 95.06 105 SER A CA 1
ATOM 882 C C . SER A 1 105 ? -7.370 5.496 8.669 1.00 95.06 105 SER A C 1
ATOM 884 O O . SER A 1 105 ? -6.335 6.159 8.597 1.00 95.06 105 SER A O 1
ATOM 886 N N . THR A 1 106 ? -7.398 4.172 8.697 1.00 94.50 106 THR A N 1
ATOM 887 C CA . THR A 1 106 ? -6.216 3.316 8.708 1.00 94.50 106 THR A CA 1
ATOM 888 C C . THR A 1 106 ? -6.240 2.378 7.507 1.00 94.50 106 THR A C 1
ATOM 890 O O . THR A 1 106 ? -7.298 2.122 6.921 1.00 94.50 106 THR A O 1
ATOM 893 N N . PHE A 1 107 ? -5.062 1.912 7.096 1.00 95.94 107 PHE A N 1
ATOM 894 C CA . PHE A 1 107 ? -4.886 1.207 5.823 1.00 95.94 107 PHE A CA 1
ATOM 895 C C . PHE A 1 107 ? -4.169 -0.145 5.993 1.00 95.94 107 PHE A C 1
ATOM 897 O O . PHE A 1 107 ? -3.047 -0.312 5.509 1.00 95.94 107 PHE A O 1
ATOM 904 N N . PRO A 1 108 ? -4.762 -1.121 6.707 1.00 94.81 108 PRO A N 1
ATOM 905 C CA . PRO A 1 108 ? -4.153 -2.435 6.878 1.00 94.81 108 PRO A CA 1
ATOM 906 C C . PRO A 1 108 ? -4.235 -3.294 5.609 1.00 94.81 108 PRO A C 1
ATOM 908 O O . PRO A 1 108 ? -5.050 -3.076 4.709 1.00 94.81 108 PRO A O 1
ATOM 911 N N . PHE A 1 109 ? -3.423 -4.354 5.579 1.00 95.44 109 PHE A N 1
ATOM 912 C CA . PHE A 1 109 ? -3.582 -5.422 4.597 1.00 95.44 109 PHE A CA 1
ATOM 913 C C . PHE A 1 109 ? -4.887 -6.184 4.795 1.00 95.44 109 PHE A C 1
ATOM 915 O O . PHE A 1 109 ? -5.194 -6.619 5.912 1.00 95.44 109 PHE A O 1
ATOM 922 N N . THR A 1 110 ? -5.557 -6.493 3.683 1.00 95.06 110 THR A N 1
ATOM 923 C CA . THR A 1 110 ? -6.579 -7.540 3.683 1.00 95.06 110 THR A CA 1
ATOM 924 C C . THR A 1 110 ? -5.938 -8.888 4.015 1.00 95.06 110 THR A C 1
ATOM 926 O O . THR A 1 110 ? -4.727 -9.090 3.869 1.00 95.06 110 THR A O 1
ATOM 929 N N . ARG A 1 111 ? -6.749 -9.870 4.424 1.00 93.25 111 ARG A N 1
ATOM 930 C CA . ARG A 1 111 ? -6.253 -11.226 4.720 1.00 93.25 111 ARG A CA 1
ATOM 931 C C . ARG A 1 111 ? -5.462 -11.836 3.554 1.00 93.25 111 ARG A C 1
ATOM 933 O O . ARG A 1 111 ? -4.430 -12.457 3.789 1.00 93.25 111 ARG A O 1
ATOM 940 N N . ILE A 1 112 ? -5.951 -11.680 2.320 1.00 92.94 112 ILE A N 1
ATOM 941 C CA . ILE A 1 112 ? -5.291 -12.239 1.130 1.00 92.94 112 ILE A CA 1
ATOM 942 C C . ILE A 1 112 ? -4.057 -11.414 0.772 1.00 92.94 112 ILE A C 1
ATOM 944 O O . ILE A 1 112 ? -3.000 -12.001 0.563 1.00 92.94 112 ILE A O 1
ATOM 948 N N . GLY A 1 113 ? -4.165 -10.079 0.773 1.00 94.88 113 GLY A N 1
ATOM 949 C CA . GLY A 1 113 ? -3.027 -9.192 0.522 1.00 94.88 113 GLY A CA 1
ATOM 950 C C . GLY A 1 113 ? -1.849 -9.522 1.433 1.00 94.88 113 GLY A C 1
ATOM 951 O O . GLY A 1 113 ? -0.741 -9.726 0.952 1.00 94.88 113 GLY A O 1
ATOM 952 N N . ARG A 1 114 ? -2.108 -9.711 2.731 1.00 94.56 114 ARG A N 1
ATOM 953 C CA . ARG A 1 114 ? -1.079 -10.108 3.699 1.00 94.56 114 ARG A CA 1
ATOM 954 C C . ARG A 1 114 ? -0.434 -11.451 3.363 1.00 94.56 114 ARG A C 1
ATOM 956 O O . ARG A 1 114 ? 0.785 -11.540 3.351 1.00 94.56 114 ARG A O 1
ATOM 963 N N . MET A 1 115 ? -1.240 -12.481 3.099 1.00 93.69 115 MET A N 1
ATOM 964 C CA . MET A 1 115 ? -0.751 -13.837 2.819 1.00 93.69 115 MET A CA 1
ATOM 965 C C . MET A 1 115 ? 0.141 -13.882 1.571 1.00 93.69 115 MET A C 1
ATOM 967 O O . MET A 1 115 ? 1.191 -14.525 1.577 1.00 93.69 115 MET A O 1
ATOM 971 N N . ILE A 1 116 ? -0.264 -13.181 0.509 1.00 93.19 116 ILE A N 1
ATOM 972 C CA . ILE A 1 116 ? 0.508 -13.120 -0.734 1.00 93.19 116 ILE A CA 1
ATOM 973 C C . ILE A 1 116 ? 1.791 -12.313 -0.527 1.00 93.19 116 ILE A C 1
ATOM 975 O O . ILE A 1 116 ? 2.863 -12.797 -0.879 1.00 93.19 116 ILE A O 1
ATOM 979 N N . THR A 1 117 ? 1.719 -11.133 0.094 1.00 94.12 117 THR A N 1
ATOM 980 C CA . THR A 1 117 ? 2.907 -10.309 0.363 1.00 94.12 117 THR A CA 1
ATOM 981 C C . THR A 1 117 ? 3.908 -11.009 1.278 1.00 94.12 117 THR A C 1
ATOM 983 O O . THR A 1 117 ? 5.110 -10.942 1.024 1.00 94.12 117 THR A O 1
ATOM 986 N N . GLN A 1 118 ? 3.433 -11.728 2.298 1.00 92.19 118 GLN A N 1
ATOM 987 C CA . GLN A 1 118 ? 4.280 -12.574 3.136 1.00 92.19 118 GLN A CA 1
ATOM 988 C C . GLN A 1 118 ? 5.037 -13.600 2.283 1.00 92.19 118 GLN A C 1
ATOM 990 O O . GLN A 1 118 ? 6.263 -13.652 2.333 1.00 92.19 118 GLN A O 1
ATOM 995 N N . SER A 1 119 ? 4.314 -14.356 1.450 1.00 90.62 119 SER A N 1
ATOM 996 C CA . SER A 1 119 ? 4.906 -15.394 0.595 1.00 90.62 119 SER A CA 1
ATOM 997 C C . SER A 1 119 ? 5.959 -14.811 -0.357 1.00 90.62 119 SER A C 1
ATOM 999 O O . SER A 1 119 ? 7.051 -15.355 -0.492 1.00 90.62 119 SER A O 1
ATOM 1001 N N . LEU A 1 120 ? 5.665 -13.664 -0.977 1.00 87.00 120 LEU A N 1
ATOM 1002 C CA . LEU A 1 120 ? 6.598 -12.956 -1.861 1.00 87.00 120 LEU A CA 1
ATOM 1003 C C . LEU A 1 120 ? 7.861 -12.490 -1.119 1.00 87.00 120 LEU A C 1
ATOM 1005 O O . LEU A 1 120 ? 8.964 -12.583 -1.657 1.00 87.00 120 LEU A O 1
ATOM 1009 N N . SER A 1 121 ? 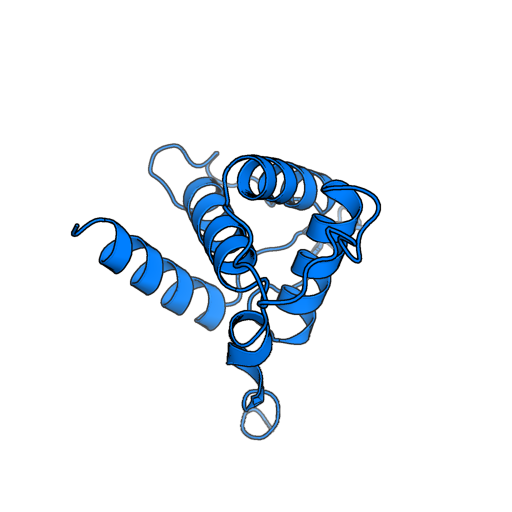7.705 -12.022 0.121 1.00 83.12 121 SER A N 1
ATOM 1010 C CA . SER A 1 121 ? 8.817 -11.538 0.950 1.00 83.12 121 SER A CA 1
ATOM 1011 C C . SER A 1 121 ? 9.751 -12.675 1.375 1.00 83.12 121 SER A C 1
ATOM 1013 O O . SER A 1 121 ? 10.967 -12.501 1.385 1.00 83.12 121 SER A O 1
ATOM 1015 N N . GLU A 1 122 ? 9.197 -13.851 1.681 1.00 83.12 122 GLU A N 1
ATOM 1016 C CA . GLU A 1 122 ? 9.957 -15.060 2.025 1.00 83.12 122 GLU A CA 1
ATOM 1017 C C . GLU A 1 122 ? 10.701 -15.637 0.803 1.00 83.12 122 GLU A C 1
ATOM 1019 O O . GLU A 1 122 ? 11.863 -16.038 0.904 1.00 83.12 122 GLU A O 1
ATOM 1024 N N . MET A 1 123 ? 10.076 -15.610 -0.381 1.00 77.88 123 MET A N 1
ATOM 1025 C CA . MET A 1 123 ? 10.704 -16.060 -1.631 1.00 77.88 123 MET A CA 1
ATOM 1026 C C . MET A 1 123 ? 11.888 -15.172 -2.044 1.00 77.88 123 MET A C 1
ATOM 1028 O O . MET A 1 123 ? 12.933 -15.689 -2.434 1.00 77.88 123 MET A O 1
ATOM 1032 N N . GLY A 1 124 ? 11.755 -13.847 -1.923 1.00 62.44 124 GLY A N 1
ATOM 1033 C CA . GLY A 1 124 ? 12.817 -12.891 -2.261 1.00 62.44 124 GLY A CA 1
ATOM 1034 C C . GLY A 1 124 ? 13.994 -12.850 -1.276 1.00 62.44 124 GLY A C 1
ATOM 1035 O O . GLY A 1 124 ? 15.013 -12.240 -1.582 1.00 62.44 124 GLY A O 1
ATOM 1036 N N . ALA A 1 125 ? 13.876 -13.476 -0.101 1.00 56.25 125 ALA A N 1
ATOM 1037 C CA . ALA A 1 125 ? 14.956 -13.593 0.886 1.00 56.25 125 ALA A CA 1
ATOM 1038 C C . ALA A 1 125 ? 15.858 -14.825 0.663 1.00 56.25 125 ALA A C 1
ATOM 1040 O O . ALA A 1 125 ? 16.845 -15.001 1.373 1.00 56.25 125 ALA A O 1
ATOM 1041 N N . SER A 1 126 ? 15.513 -15.682 -0.304 1.00 42.91 126 SER A N 1
ATOM 1042 C CA . SER A 1 126 ? 16.181 -16.964 -0.569 1.00 42.91 126 SER A CA 1
ATOM 1043 C C . SER A 1 126 ? 17.204 -16.906 -1.719 1.00 42.91 126 SER A C 1
ATOM 1045 O O . SER A 1 126 ? 17.549 -17.950 -2.270 1.00 42.91 126 SER A O 1
ATOM 1047 N N . SER A 1 127 ? 17.649 -15.712 -2.131 1.00 37.31 127 SER A N 1
ATOM 1048 C CA . SER A 1 127 ? 18.601 -15.489 -3.239 1.00 37.31 127 SER A CA 1
ATOM 1049 C C . SER A 1 127 ? 19.873 -14.797 -2.772 1.00 37.31 127 SER A C 1
ATOM 1051 O O . SER A 1 127 ? 19.749 -13.843 -1.974 1.00 37.31 127 SER A O 1
#

Sequence (127 aa):
MFFSEDRSQFFRPLTSKYREQILECLRLLYERLYSARADYGESLQRDQVIEIFEEALARAPQLDSGDYGNDTRFKSEREQASWILNQLLEYGWLEKQVDQATLQSTFPFTRIGRMITQSLSEMGASS

Solvent-accessible surface area (backbone atoms only — not comparable to full-atom values): 7506 Å² total; per-residue (Å²): 137,94,79,90,74,91,62,87,51,44,63,54,69,62,74,46,71,56,21,59,36,52,50,40,29,46,41,54,51,47,42,53,70,68,38,99,79,21,67,86,84,70,73,47,35,67,67,60,52,34,53,53,25,31,60,28,48,80,71,39,69,76,60,80,80,88,58,102,60,93,72,63,94,48,96,41,58,64,54,44,23,52,50,50,52,51,48,34,41,74,38,49,32,27,43,84,46,70,42,86,88,78,69,47,54,26,60,51,66,29,78,64,29,43,56,52,43,50,53,54,50,59,59,68,68,75,115

pLDDT: mean 83.76, std 16.81, range [35.53, 98.31]

Nearest PDB structures (foldseek):
  6yxx-assembly1_BN  TM=7.155E-01  e=7.807E-02  Trypanosoma brucei brucei
  7ane-assembly1_Ap  TM=6.172E-01  e=4.318E-01  Leishmania major
  2f2e-assembly1_A  TM=7.016E-01  e=1.513E+00  Pseudomonas aeruginosa
  4gcv-assembly1_A  TM=6.237E-01  e=1.513E+00  Pseudomonas aeruginosa PAO1
  6lg2-assembly1_B  TM=6.777E-01  e=6.294E+00  Corynebacterium glutamicum ATCC 13032

Secondary structure (DSSP, 8-state):
--SSSTTTTTTGGGGSTTHHHHHHHHHHHHHHHHSTTS-TTPPPBHHHHHHHHHHHHTTSPPPP-S-S----SSSSHHHHHHHHHHHHHHTTSB--EE-TTT--EE-PBPHHHHHHHHHHHHHTT--

Foldseek 3Di:
DPDDDQQPCLCVLCVDLCNQLLLLLLLQVLCCCPNPPNPDPDFDAPVNSLVSSLVSNVVTDRRDPPDPDPPPVDPGSSRVSVVSLVVCCSSQQWHWDADPVVRTIGIHGDPVNNVVSVVVNVVVVPD